Protein AF-A0A9X6ABB1-F1 (afdb_monomer)

pLDDT: mean 87.93, std 10.45, range [40.34, 97.75]

Secondary structure (DSSP, 8-state):
---TT--EEEPPPPPP-S--S--SHHHHHHHHHHHHT-S-HHHHHHHHHHHHTT-EEEEEEETTEEEEEEE-TT--EEEEEEE-PPPPHHHHHHHHHHHHHHH--

Solvent-accessible surface area (backbone atoms only — not comparable to full-atom values): 6217 Å² total; per-residue (Å²): 141,88,73,82,75,67,67,47,74,43,77,48,55,72,56,57,79,92,64,72,97,44,88,49,71,66,47,41,55,52,52,47,53,55,57,74,69,42,94,54,66,64,66,56,54,51,53,50,53,38,48,36,67,33,29,37,43,45,37,40,38,37,80,39,35,36,38,32,44,36,37,48,96,90,63,55,75,40,84,46,75,48,79,47,85,71,70,52,72,74,52,45,53,56,48,49,55,56,49,52,63,63,70,78,108

Nearest PDB structures (foldseek):
  6thy-assembly1_AAA  TM=5.759E-01  e=5.086E-01  Clostridium botulinum
  6f0p-assembly1_A  TM=5.774E-01  e=7.854E-01  Clostridium botulinum
  5tpb-assembly2_B  TM=5.235E-01  e=6.937E-01  Clostridium botulinum
  8dml-assembly2_C  TM=3.509E-01  e=4.492E-01  Vibrio parahaemolyticus

Mean predicted aligned error: 5.58 Å

Foldseek 3Di:
DPPQWDKDKDFQDAQDDPDDPDDAPVVVVVLVVVCVPDPDCVVVVQVVVQSNNSQWGMWIDGFQKIWTWGADPVRDTDIDMDGDDGDDPVRVVVVVVVVVVSNVD

Sequence (105 aa):
MTDGNEERTFAALPPAQGQGFAQTWWGRAWLKALEDAALDSEPVKTGRRLARTGAVGAVSVRPGRVTAVVRDRDGTAHRSDVLLQELSGEQWDRFLDMAVERAGH

Radius of gyration: 15.57 Å; Cα contacts (8 Å, |Δi|>4): 115; chains: 1; bounding box: 28×29×44 Å

Structure (mmCIF, N/CA/C/O backbone):
data_AF-A0A9X6ABB1-F1
#
_entry.id   AF-A0A9X6ABB1-F1
#
loop_
_atom_site.group_PDB
_atom_site.id
_atom_site.type_symbol
_atom_site.label_atom_id
_atom_site.label_alt_id
_atom_site.label_comp_id
_atom_site.label_asym_id
_atom_site.label_entity_id
_atom_site.label_seq_id
_atom_site.pdbx_PDB_ins_code
_atom_site.Cartn_x
_atom_site.Cartn_y
_atom_site.Cartn_z
_atom_site.occupancy
_atom_site.B_iso_or_equiv
_atom_site.auth_seq_id
_atom_site.auth_comp_id
_atom_site.auth_asym_id
_atom_site.auth_atom_id
_atom_site.pdbx_PDB_model_num
ATOM 1 N N . MET A 1 1 ? -1.570 3.583 -27.697 1.00 40.34 1 MET A N 1
A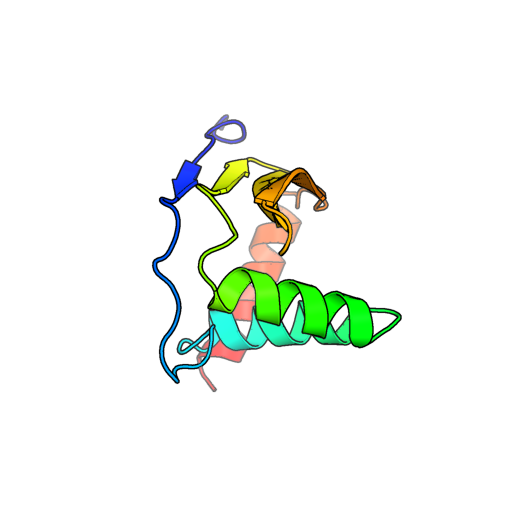TOM 2 C CA . MET A 1 1 ? -1.527 2.749 -26.480 1.00 40.34 1 MET A CA 1
ATOM 3 C C . MET A 1 1 ? -1.839 3.654 -25.298 1.00 40.34 1 MET A C 1
ATOM 5 O O . MET A 1 1 ? -0.946 4.289 -24.762 1.00 40.34 1 MET A O 1
ATOM 9 N N . THR A 1 2 ? -3.121 3.826 -24.985 1.00 48.50 2 THR A N 1
ATOM 10 C CA . THR A 1 2 ? -3.610 4.659 -23.874 1.00 48.50 2 THR A CA 1
ATOM 11 C C . THR A 1 2 ? -4.390 3.753 -22.938 1.00 48.50 2 THR A C 1
ATOM 13 O O . THR A 1 2 ? -5.604 3.655 -23.056 1.00 48.50 2 THR A O 1
ATOM 16 N N . ASP A 1 3 ? -3.664 3.061 -22.063 1.00 56.50 3 ASP A N 1
ATOM 17 C CA . ASP A 1 3 ? -4.227 2.293 -20.939 1.00 56.50 3 ASP A CA 1
ATOM 18 C C . ASP A 1 3 ? -3.787 2.897 -19.586 1.00 56.50 3 ASP A C 1
ATOM 20 O O . ASP A 1 3 ? -3.999 2.350 -18.511 1.00 56.50 3 ASP A O 1
ATOM 24 N N . GLY A 1 4 ? -3.146 4.073 -19.627 1.00 55.59 4 GLY A N 1
ATOM 25 C CA . GLY A 1 4 ? -2.561 4.759 -18.472 1.00 55.59 4 GLY A CA 1
ATOM 26 C C . GLY A 1 4 ? -3.563 5.515 -17.597 1.00 55.59 4 GLY A C 1
ATOM 27 O O . GLY A 1 4 ? -3.176 6.480 -16.951 1.00 55.59 4 GLY A O 1
ATOM 28 N N . ASN A 1 5 ? -4.846 5.144 -17.600 1.00 62.06 5 ASN A N 1
ATOM 29 C CA . ASN A 1 5 ? -5.867 5.835 -16.803 1.00 62.06 5 ASN A CA 1
ATOM 30 C C . ASN A 1 5 ? -6.890 4.895 -16.145 1.00 62.06 5 ASN A C 1
ATOM 32 O O . ASN A 1 5 ? -7.880 5.370 -15.591 1.00 62.06 5 ASN A O 1
ATOM 36 N N . GLU A 1 6 ? -6.701 3.574 -16.211 1.00 83.25 6 GLU A N 1
ATOM 37 C CA . GLU A 1 6 ? -7.655 2.652 -15.596 1.00 83.25 6 GLU A CA 1
ATOM 38 C C . GLU A 1 6 ? -7.410 2.577 -14.081 1.00 83.25 6 GLU A C 1
ATOM 40 O O . GLU A 1 6 ? -6.437 1.990 -13.602 1.00 83.25 6 GLU A O 1
ATOM 45 N N . GLU A 1 7 ? -8.286 3.226 -13.315 1.00 92.75 7 GLU A N 1
ATOM 46 C CA . GLU A 1 7 ? -8.339 3.061 -11.868 1.00 92.75 7 GLU A CA 1
ATOM 47 C C . GLU A 1 7 ? -8.931 1.688 -11.532 1.00 92.75 7 GLU A C 1
ATOM 49 O O . GLU A 1 7 ? -10.002 1.316 -12.013 1.00 92.75 7 GLU A O 1
ATOM 54 N N . ARG A 1 8 ? -8.249 0.937 -10.668 1.00 96.19 8 ARG A N 1
ATOM 55 C CA . ARG A 1 8 ? -8.728 -0.338 -10.133 1.00 96.19 8 ARG A CA 1
ATOM 56 C C . ARG A 1 8 ? -8.978 -0.216 -8.645 1.00 96.19 8 ARG A C 1
ATOM 58 O O . ARG A 1 8 ? -8.080 0.149 -7.890 1.00 96.19 8 ARG A O 1
ATOM 65 N N . THR A 1 9 ? -10.184 -0.576 -8.226 1.00 96.69 9 THR A N 1
ATOM 66 C CA . THR A 1 9 ? -10.578 -0.544 -6.817 1.00 96.69 9 THR A CA 1
ATOM 67 C C . THR A 1 9 ? -10.629 -1.951 -6.244 1.00 96.69 9 THR A C 1
ATOM 69 O O . THR A 1 9 ? -11.300 -2.836 -6.773 1.00 96.69 9 THR A O 1
ATOM 72 N N . PHE A 1 10 ? -9.946 -2.141 -5.123 1.00 95.31 10 PHE A N 1
ATOM 73 C CA . PHE A 1 10 ? -9.945 -3.362 -4.333 1.00 95.31 10 PHE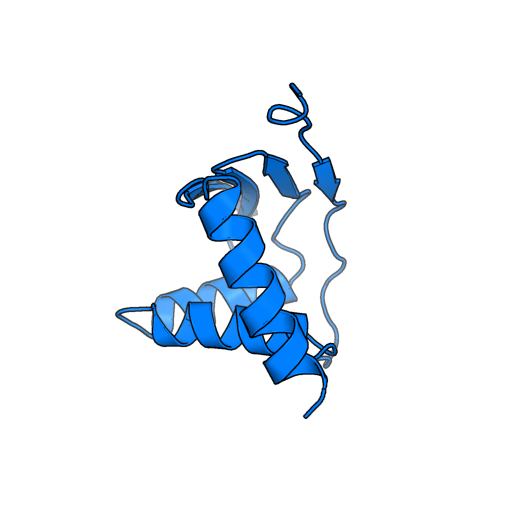 A CA 1
ATOM 74 C C . PHE A 1 10 ? -10.816 -3.155 -3.097 1.00 95.31 10 PHE A C 1
ATOM 76 O O . PHE A 1 10 ? -10.718 -2.131 -2.416 1.00 95.31 10 PHE A O 1
ATOM 83 N N . ALA A 1 11 ? -11.687 -4.121 -2.808 1.00 96.06 11 ALA A N 1
ATOM 84 C CA . ALA A 1 11 ? -12.540 -4.064 -1.629 1.00 96.06 11 ALA A CA 1
ATOM 85 C C . ALA A 1 11 ? -11.704 -4.038 -0.339 1.00 96.06 11 ALA A C 1
ATOM 87 O O . ALA A 1 11 ? -10.597 -4.578 -0.289 1.00 96.06 11 ALA A O 1
ATOM 88 N N . ALA A 1 12 ? -12.261 -3.428 0.711 1.00 93.50 12 ALA A N 1
ATOM 89 C CA . ALA A 1 12 ? -11.650 -3.450 2.033 1.00 93.50 12 ALA A CA 1
ATOM 90 C C . ALA A 1 12 ? -11.430 -4.900 2.480 1.00 93.50 12 ALA A C 1
ATOM 92 O O . ALA A 1 12 ? -12.335 -5.736 2.386 1.00 93.50 12 ALA A O 1
ATOM 93 N N . LEU A 1 13 ? -10.228 -5.194 2.966 1.00 88.62 13 LEU A N 1
ATOM 94 C CA . LEU A 1 13 ? -9.917 -6.517 3.487 1.00 88.62 13 LEU A CA 1
ATOM 95 C C . LEU A 1 13 ? -10.522 -6.680 4.887 1.00 88.62 13 LEU A C 1
ATOM 97 O O . LEU A 1 13 ? -10.481 -5.740 5.688 1.00 88.62 13 LEU A O 1
ATOM 101 N N . PRO A 1 14 ? -11.058 -7.867 5.219 1.00 88.31 14 PRO A N 1
ATOM 102 C CA . PRO A 1 14 ? -11.490 -8.143 6.579 1.00 88.31 14 PRO A CA 1
ATOM 103 C C . PRO A 1 14 ? -10.288 -8.110 7.542 1.00 88.31 14 PRO A C 1
ATOM 105 O O . PRO A 1 14 ? -9.146 -8.310 7.113 1.00 88.31 14 PRO A O 1
ATOM 108 N N . PRO A 1 15 ? -10.521 -7.909 8.853 1.00 88.69 15 PRO A N 1
ATOM 109 C CA . PRO A 1 15 ? -9.464 -7.992 9.854 1.00 88.69 15 PRO A CA 1
ATOM 110 C C . PRO A 1 15 ? -8.677 -9.305 9.743 1.00 88.69 15 PRO A C 1
ATOM 112 O O . PRO A 1 15 ? -9.252 -10.395 9.699 1.00 88.69 15 PRO A O 1
ATOM 115 N N . ALA A 1 16 ? -7.350 -9.206 9.712 1.00 83.69 16 ALA A N 1
ATOM 116 C CA . ALA A 1 16 ? -6.478 -10.358 9.531 1.00 83.69 16 ALA A CA 1
ATOM 117 C C . ALA A 1 16 ? -6.271 -11.099 10.862 1.00 83.69 16 ALA A C 1
ATOM 119 O O . ALA A 1 16 ? -5.680 -10.558 11.799 1.00 83.69 16 ALA A O 1
ATOM 120 N N . GLN A 1 17 ? -6.695 -12.363 10.933 1.00 76.25 17 GLN A N 1
ATOM 121 C CA . GLN A 1 17 ? -6.458 -13.228 12.091 1.00 76.25 17 GLN A CA 1
ATOM 122 C C . GLN A 1 17 ? -5.189 -14.066 11.878 1.00 76.25 17 GLN A C 1
ATOM 124 O O . GLN A 1 17 ? -5.174 -15.015 11.102 1.00 76.25 17 GLN A O 1
ATOM 129 N N . GLY A 1 18 ? -4.091 -13.694 12.541 1.00 70.25 18 GLY A N 1
ATOM 130 C CA . GLY A 1 18 ? -2.890 -14.533 12.684 1.00 70.25 18 GLY A CA 1
ATOM 131 C C . GLY A 1 18 ? -2.005 -14.742 11.444 1.00 70.25 18 GLY A C 1
ATOM 132 O O . GLY A 1 18 ? -0.850 -15.123 11.608 1.00 70.25 18 GLY A O 1
ATOM 133 N N . GLN A 1 19 ? -2.469 -14.457 10.222 1.00 69.56 19 GLN A N 1
ATOM 134 C CA . GLN A 1 19 ? -1.653 -14.607 9.009 1.00 69.56 19 GLN A CA 1
ATOM 135 C C . GLN A 1 19 ? -0.797 -13.365 8.689 1.00 69.56 19 GLN A C 1
ATOM 137 O O . GLN A 1 19 ? -1.075 -12.236 9.116 1.00 69.56 19 GLN A O 1
ATOM 142 N N . GLY A 1 20 ? 0.304 -13.591 7.964 1.00 76.44 20 GLY A N 1
ATOM 143 C CA . GLY A 1 20 ? 1.142 -12.533 7.397 1.00 76.44 20 GLY A CA 1
ATOM 144 C C . GLY A 1 20 ? 0.460 -11.859 6.204 1.00 76.44 20 GLY A C 1
ATOM 145 O O . GLY A 1 20 ? -0.264 -12.516 5.463 1.00 76.44 20 GLY A O 1
ATOM 146 N N . PHE A 1 21 ? 0.713 -10.560 6.010 1.00 81.75 21 PHE A N 1
ATOM 147 C CA . PHE A 1 21 ? 0.114 -9.761 4.927 1.00 81.75 21 PHE A CA 1
ATOM 148 C C . PHE A 1 21 ? 0.423 -10.285 3.525 1.00 81.75 21 PHE A C 1
ATOM 150 O O . PHE A 1 21 ? -0.388 -10.131 2.620 1.00 81.75 21 PHE A O 1
ATOM 157 N N . ALA A 1 22 ? 1.592 -10.895 3.348 1.00 86.75 22 ALA A N 1
ATOM 158 C CA . ALA A 1 22 ? 2.039 -11.404 2.069 1.00 86.75 22 ALA A CA 1
ATOM 159 C C . ALA A 1 22 ? 2.482 -12.860 2.178 1.00 86.75 22 ALA A C 1
ATOM 161 O O . ALA A 1 22 ? 3.372 -13.209 2.960 1.00 86.75 22 ALA A O 1
ATOM 162 N N . GLN A 1 23 ? 1.870 -13.705 1.354 1.00 85.62 23 GLN A N 1
ATOM 163 C CA . GLN A 1 23 ? 2.204 -15.127 1.266 1.00 85.62 23 GLN A CA 1
ATOM 164 C C . GLN A 1 23 ? 2.959 -15.468 -0.016 1.00 85.62 23 GLN A C 1
ATOM 166 O O . GLN A 1 23 ? 3.754 -16.403 -0.019 1.00 85.62 23 GLN A O 1
ATOM 171 N N . THR A 1 24 ? 2.760 -14.683 -1.074 1.00 87.62 24 THR A N 1
ATOM 172 C CA . THR A 1 24 ? 3.484 -14.833 -2.334 1.00 87.62 24 THR A CA 1
ATOM 173 C C . THR A 1 24 ? 4.873 -14.212 -2.236 1.00 87.62 24 THR A C 1
ATOM 175 O O . THR A 1 24 ? 5.091 -13.269 -1.468 1.00 87.62 24 THR A O 1
ATOM 178 N N . TRP A 1 25 ? 5.807 -14.717 -3.047 1.00 88.69 25 TRP A N 1
ATOM 179 C CA . TRP A 1 25 ? 7.133 -14.117 -3.210 1.00 88.69 25 TRP A CA 1
ATOM 180 C C . TRP A 1 25 ? 7.028 -12.610 -3.486 1.00 88.69 25 TRP A C 1
ATOM 182 O O . TRP A 1 25 ? 7.614 -11.807 -2.762 1.00 88.69 25 TRP A O 1
ATOM 192 N N . TRP A 1 26 ? 6.183 -12.230 -4.449 1.00 88.94 26 TRP A N 1
ATOM 193 C CA . TRP A 1 26 ? 5.986 -10.837 -4.842 1.00 88.94 26 TRP A CA 1
ATOM 194 C C . TRP A 1 26 ? 5.519 -9.963 -3.676 1.00 88.94 26 TRP A C 1
ATOM 196 O O . TRP A 1 26 ? 6.094 -8.909 -3.415 1.00 88.94 26 TRP A O 1
ATOM 206 N N . GLY A 1 27 ? 4.515 -10.415 -2.918 1.00 89.69 27 GLY A N 1
ATOM 207 C CA . GLY A 1 27 ? 4.017 -9.642 -1.784 1.00 89.69 27 GLY A CA 1
ATOM 208 C C . GLY A 1 27 ? 5.077 -9.458 -0.692 1.00 89.69 27 GLY A C 1
ATOM 209 O O . GLY A 1 27 ? 5.124 -8.410 -0.051 1.00 89.69 27 GLY A O 1
ATOM 210 N N . ARG A 1 28 ? 5.935 -10.464 -0.471 1.00 90.50 28 ARG A N 1
ATOM 211 C CA . ARG A 1 28 ? 7.026 -10.383 0.512 1.00 90.50 28 ARG A CA 1
ATOM 212 C C . ARG A 1 28 ? 8.126 -9.435 0.043 1.00 90.50 28 ARG A C 1
ATOM 214 O O . ARG A 1 28 ? 8.576 -8.617 0.837 1.00 90.50 28 ARG A O 1
ATOM 221 N N . ALA A 1 29 ? 8.519 -9.518 -1.229 1.00 91.12 29 ALA A N 1
ATOM 222 C CA . ALA A 1 29 ? 9.501 -8.621 -1.831 1.00 91.12 29 ALA A CA 1
ATOM 223 C C . ALA A 1 29 ? 9.029 -7.160 -1.777 1.00 91.12 29 ALA A C 1
ATOM 225 O O . ALA A 1 29 ? 9.784 -6.284 -1.362 1.00 91.12 29 ALA A O 1
ATOM 226 N N . TRP A 1 30 ? 7.757 -6.913 -2.101 1.00 87.50 30 TRP A N 1
ATOM 227 C CA . TRP A 1 30 ? 7.142 -5.593 -1.985 1.00 87.50 30 TRP A CA 1
ATOM 228 C C . TRP A 1 30 ? 7.138 -5.073 -0.543 1.00 87.50 30 TRP A C 1
ATOM 230 O O . TRP A 1 30 ? 7.547 -3.941 -0.291 1.00 87.50 30 TRP A O 1
ATOM 240 N N . LEU A 1 31 ? 6.710 -5.900 0.421 1.00 88.19 31 LEU A N 1
ATOM 241 C CA . LEU A 1 31 ? 6.689 -5.508 1.831 1.00 88.19 31 LEU A CA 1
ATOM 242 C C . LEU A 1 31 ? 8.093 -5.172 2.342 1.00 88.19 31 LEU A C 1
ATOM 244 O O . LEU A 1 31 ? 8.262 -4.159 3.014 1.00 88.19 31 LEU A O 1
ATO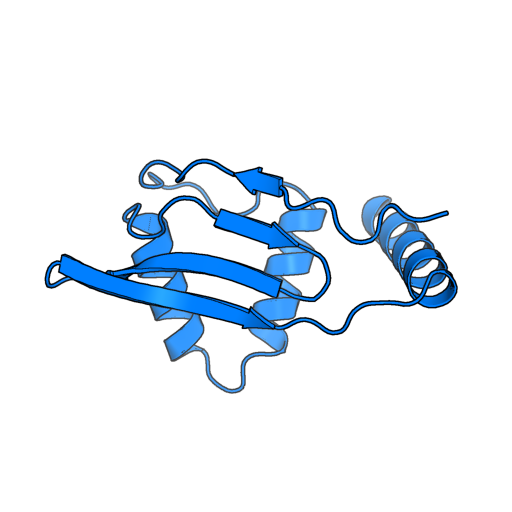M 248 N N . LYS A 1 32 ? 9.089 -5.986 1.981 1.00 89.25 32 LYS A N 1
ATOM 249 C CA . LYS A 1 32 ? 10.486 -5.736 2.332 1.00 89.25 32 LYS A CA 1
ATOM 250 C C . LYS A 1 32 ? 10.992 -4.424 1.732 1.00 89.25 32 LYS A C 1
ATOM 252 O O . LYS A 1 32 ? 11.610 -3.647 2.445 1.00 89.25 32 LYS A O 1
ATOM 257 N N . ALA A 1 33 ? 10.709 -4.151 0.458 1.00 88.06 33 ALA A N 1
ATOM 258 C CA . ALA A 1 33 ? 11.118 -2.899 -0.179 1.00 88.06 33 ALA A CA 1
ATOM 259 C C . ALA A 1 33 ? 10.519 -1.669 0.527 1.00 88.06 33 ALA A C 1
ATOM 261 O O . ALA A 1 33 ? 11.209 -0.670 0.712 1.00 88.06 33 ALA A O 1
ATOM 262 N N . LEU A 1 34 ? 9.258 -1.755 0.970 1.00 85.25 34 LEU A N 1
ATOM 263 C CA . LEU A 1 34 ? 8.617 -0.700 1.757 1.00 85.25 34 LEU A CA 1
ATOM 264 C C . LEU A 1 34 ? 9.282 -0.511 3.129 1.00 85.25 34 LEU A C 1
ATOM 266 O O . LEU A 1 34 ? 9.471 0.622 3.562 1.00 85.25 34 LEU A O 1
ATOM 270 N N . GLU A 1 35 ? 9.619 -1.605 3.816 1.00 86.94 35 GLU A N 1
ATOM 271 C CA . GLU A 1 35 ? 10.320 -1.568 5.105 1.00 86.94 35 GLU A CA 1
ATOM 272 C C . GLU A 1 35 ? 11.736 -0.995 4.975 1.00 86.94 35 GLU A C 1
ATOM 274 O O . GLU A 1 35 ? 12.119 -0.152 5.779 1.00 86.94 35 GLU A O 1
ATOM 279 N N . ASP A 1 36 ? 12.485 -1.409 3.950 1.00 89.81 36 ASP A N 1
ATOM 280 C CA . ASP A 1 36 ? 13.857 -0.955 3.699 1.00 89.81 36 ASP A CA 1
ATOM 281 C C . ASP A 1 36 ? 13.902 0.532 3.284 1.00 89.81 36 ASP A C 1
ATOM 283 O O . ASP A 1 36 ? 14.885 1.221 3.552 1.00 89.81 36 ASP A O 1
ATOM 287 N N . ALA A 1 37 ? 12.843 1.044 2.646 1.00 84.94 37 ALA A N 1
ATOM 288 C CA . ALA A 1 37 ? 12.722 2.456 2.276 1.00 84.94 37 ALA A CA 1
ATOM 289 C C . ALA A 1 37 ? 12.271 3.361 3.440 1.00 84.94 37 ALA A C 1
ATOM 291 O O . ALA A 1 37 ? 12.321 4.589 3.323 1.00 84.94 37 ALA A O 1
ATOM 292 N N . ALA A 1 38 ? 11.799 2.788 4.551 1.00 84.38 38 ALA A N 1
ATOM 293 C CA . ALA A 1 38 ? 11.305 3.560 5.679 1.00 84.38 38 ALA A CA 1
ATOM 294 C C . ALA A 1 38 ? 12.466 4.122 6.514 1.00 84.38 38 ALA A C 1
ATOM 296 O O . ALA A 1 38 ? 13.307 3.383 7.018 1.00 84.38 38 ALA A O 1
ATOM 297 N N . LEU A 1 39 ? 12.478 5.445 6.714 1.00 84.38 39 LEU A N 1
ATOM 298 C CA . LEU A 1 39 ? 13.466 6.118 7.571 1.00 84.38 39 LEU A CA 1
ATOM 299 C C . LEU A 1 39 ? 13.319 5.741 9.057 1.00 84.38 39 LEU A C 1
ATOM 301 O O . LEU A 1 39 ? 14.286 5.817 9.809 1.00 84.38 39 LEU A O 1
ATOM 305 N N . ASP A 1 40 ? 12.113 5.342 9.469 1.00 86.25 40 ASP A N 1
ATOM 306 C CA . ASP A 1 40 ? 11.799 4.830 10.802 1.00 86.25 40 ASP A CA 1
ATOM 307 C C . ASP A 1 40 ? 10.826 3.646 10.691 1.00 86.25 40 ASP A C 1
ATOM 309 O O . ASP A 1 40 ? 9.931 3.602 9.842 1.00 86.25 40 ASP A O 1
ATOM 313 N N . SER A 1 41 ? 10.992 2.685 11.592 1.00 83.44 41 SER A N 1
ATOM 314 C CA . SER A 1 41 ? 10.163 1.493 11.715 1.00 83.44 41 SER A CA 1
ATOM 315 C C . SER A 1 41 ? 8.802 1.752 12.375 1.00 83.44 41 SER A C 1
ATOM 317 O O . SER A 1 41 ? 7.858 1.001 12.117 1.00 83.44 41 SER A O 1
ATOM 319 N N . GLU A 1 42 ? 8.660 2.783 13.217 1.00 89.50 42 GLU A N 1
ATOM 320 C CA . GLU A 1 42 ? 7.414 3.031 13.967 1.00 89.50 42 GLU A CA 1
ATOM 321 C C . GLU A 1 42 ? 6.193 3.353 13.082 1.00 89.50 42 GLU A C 1
ATOM 323 O O . GLU A 1 42 ? 5.134 2.736 13.280 1.00 89.50 42 GLU A O 1
ATOM 328 N N . PRO A 1 43 ? 6.296 4.220 12.052 1.00 86.19 43 PRO A N 1
ATOM 329 C CA . PRO A 1 43 ? 5.193 4.450 11.119 1.00 86.19 43 PRO A CA 1
ATOM 330 C C . PRO A 1 43 ? 4.733 3.164 10.417 1.00 86.19 43 PRO A C 1
ATOM 332 O O . PRO A 1 43 ? 3.532 2.900 10.316 1.00 86.19 43 PRO A O 1
ATOM 335 N N . VAL A 1 44 ? 5.677 2.312 10.002 1.00 86.69 44 VAL A N 1
ATOM 336 C CA . VAL A 1 44 ? 5.376 1.038 9.328 1.00 86.69 44 VAL A CA 1
ATOM 337 C C . VAL A 1 44 ? 4.678 0.061 10.278 1.00 86.69 44 VAL A C 1
ATOM 339 O O . VAL A 1 44 ? 3.686 -0.572 9.901 1.00 86.69 44 VAL A O 1
ATOM 342 N N . LYS A 1 45 ? 5.133 -0.044 11.535 1.00 88.94 45 LYS A N 1
ATOM 343 C CA . LYS A 1 45 ? 4.469 -0.865 12.565 1.00 88.94 45 LYS A CA 1
ATOM 344 C C . LYS A 1 45 ? 3.048 -0.382 12.850 1.00 88.94 45 LYS A C 1
ATOM 346 O O . LYS A 1 45 ? 2.135 -1.203 12.972 1.00 88.94 45 LYS A O 1
ATOM 351 N N . THR A 1 46 ? 2.847 0.930 12.928 1.00 89.75 46 THR A N 1
ATOM 352 C CA . THR A 1 46 ? 1.531 1.528 13.181 1.00 89.75 46 THR A CA 1
ATOM 353 C C . THR A 1 46 ? 0.573 1.254 12.025 1.00 89.75 46 THR A C 1
ATOM 355 O O . THR A 1 46 ? -0.511 0.710 12.249 1.00 89.75 46 THR A O 1
ATOM 358 N N . GLY A 1 47 ? 0.999 1.506 10.783 1.00 89.31 47 GLY A N 1
ATOM 359 C CA . GLY A 1 47 ? 0.204 1.194 9.591 1.00 89.31 47 GLY A CA 1
ATOM 360 C C . GLY A 1 47 ? -0.152 -0.292 9.504 1.00 89.31 47 GLY A C 1
ATOM 361 O O . GLY A 1 47 ? -1.303 -0.653 9.253 1.00 89.31 47 GLY A O 1
ATOM 362 N N . ARG A 1 48 ? 0.801 -1.176 9.833 1.00 89.75 48 ARG A N 1
ATOM 363 C CA . ARG A 1 48 ? 0.567 -2.623 9.923 1.00 89.75 48 ARG A CA 1
ATOM 364 C C . ARG A 1 48 ? -0.532 -2.970 10.925 1.00 89.75 48 ARG A C 1
ATOM 366 O O . ARG A 1 48 ? -1.366 -3.830 10.647 1.00 89.75 48 ARG A O 1
ATOM 373 N N . ARG A 1 49 ? -0.536 -2.330 12.096 1.00 91.19 49 ARG A N 1
ATOM 374 C CA . ARG A 1 49 ? -1.552 -2.558 13.128 1.00 91.19 49 ARG A CA 1
ATOM 375 C C . ARG A 1 49 ? -2.941 -2.128 12.653 1.00 91.19 49 ARG A C 1
ATOM 377 O O . ARG A 1 49 ? -3.871 -2.911 12.814 1.00 91.19 49 ARG A O 1
ATOM 384 N N . LEU A 1 50 ? -3.063 -0.955 12.028 1.00 92.06 50 LEU A N 1
ATOM 385 C CA . LEU A 1 50 ? -4.330 -0.462 11.467 1.00 92.06 50 LEU A CA 1
ATOM 386 C C . LEU A 1 50 ? -4.865 -1.384 10.361 1.00 92.06 50 LEU A C 1
ATOM 388 O O . LEU A 1 50 ? -6.038 -1.763 10.364 1.00 92.06 50 LEU A O 1
ATOM 392 N N . ALA A 1 51 ? -3.995 -1.818 9.448 1.00 91.44 51 ALA A N 1
ATOM 393 C CA . ALA A 1 51 ? -4.373 -2.753 8.394 1.00 91.44 51 ALA A CA 1
ATOM 394 C C . ALA A 1 51 ? -4.859 -4.096 8.968 1.00 91.44 51 ALA A C 1
ATOM 396 O O . ALA A 1 51 ? -5.862 -4.636 8.507 1.00 91.44 51 ALA A O 1
ATOM 397 N N . ARG A 1 52 ? -4.218 -4.613 10.030 1.00 90.81 52 ARG A N 1
ATOM 398 C CA . ARG A 1 52 ? -4.646 -5.866 10.681 1.00 90.81 52 ARG A CA 1
ATOM 399 C C . ARG A 1 52 ? -6.032 -5.778 11.302 1.00 90.81 52 ARG A C 1
ATOM 401 O O . ARG A 1 52 ? -6.750 -6.772 11.294 1.00 90.81 52 ARG A O 1
ATOM 408 N N . THR A 1 53 ? -6.411 -4.620 11.831 1.00 92.50 53 THR A N 1
ATOM 409 C CA . THR A 1 53 ? -7.733 -4.420 12.438 1.00 92.50 53 THR A CA 1
ATOM 410 C C . THR A 1 53 ? -8.836 -4.163 11.409 1.00 92.50 53 THR A C 1
ATOM 412 O O . THR A 1 53 ? -9.965 -3.902 11.809 1.00 92.50 53 THR A O 1
ATOM 415 N N . GLY A 1 54 ? -8.538 -4.221 10.103 1.00 92.69 54 GLY A N 1
ATOM 416 C CA . GLY A 1 54 ? -9.502 -3.912 9.042 1.00 92.69 54 GLY A CA 1
ATOM 417 C C . GLY A 1 54 ? -9.830 -2.420 8.949 1.00 92.69 54 GLY A C 1
ATOM 418 O O . GLY A 1 54 ? -10.904 -2.050 8.488 1.00 92.69 54 GLY A O 1
ATOM 419 N N . ALA A 1 55 ? -8.933 -1.550 9.425 1.00 95.69 55 ALA A N 1
ATOM 420 C CA . ALA A 1 55 ? -9.181 -0.111 9.459 1.00 95.69 55 ALA A CA 1
ATOM 421 C C . ALA A 1 55 ? -8.929 0.586 8.111 1.00 95.69 55 ALA A C 1
ATOM 423 O O . ALA A 1 55 ? -9.276 1.755 7.946 1.00 95.69 55 ALA A O 1
ATOM 424 N N . VAL A 1 56 ? -8.331 -0.125 7.152 1.00 96.12 56 VAL A N 1
ATOM 425 C CA . VAL A 1 56 ? -8.143 0.338 5.775 1.00 96.12 56 VAL A CA 1
ATOM 426 C C . VAL A 1 56 ? -9.391 -0.026 4.974 1.00 96.12 56 VAL A C 1
ATOM 428 O O . VAL A 1 56 ? -9.753 -1.198 4.879 1.00 96.12 56 VAL A O 1
ATOM 431 N N . GLY A 1 57 ? -10.055 0.988 4.424 1.00 96.31 57 GLY A N 1
ATOM 432 C CA . GLY A 1 57 ? -11.215 0.829 3.554 1.00 96.31 57 GLY A CA 1
ATOM 433 C C . GLY A 1 57 ? -10.858 0.286 2.169 1.00 96.31 57 GLY A C 1
ATOM 434 O O . GLY A 1 57 ? -9.796 -0.295 1.955 1.00 96.31 57 GLY A O 1
ATOM 435 N N . ALA A 1 58 ? -11.763 0.485 1.209 1.00 97.00 58 ALA A N 1
ATOM 436 C CA . ALA A 1 58 ? -11.479 0.162 -0.185 1.00 97.00 58 ALA A CA 1
ATOM 437 C C . ALA A 1 58 ? -10.255 0.950 -0.681 1.00 97.00 58 ALA A C 1
ATOM 439 O O . ALA A 1 58 ? -10.060 2.112 -0.309 1.00 97.00 58 ALA A O 1
ATOM 440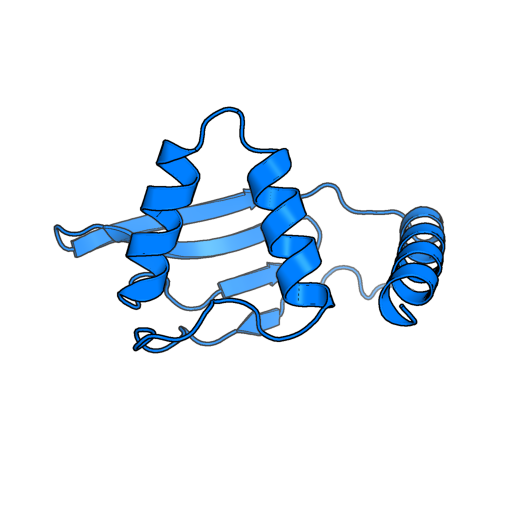 N N . VAL A 1 59 ? -9.442 0.297 -1.507 1.00 97.38 59 VAL A N 1
ATOM 441 C CA . VAL A 1 59 ? -8.189 0.843 -2.031 1.00 97.38 59 VAL A CA 1
ATOM 442 C C . VAL A 1 59 ? -8.344 1.076 -3.524 1.00 97.38 59 VAL A C 1
ATOM 444 O O . VAL A 1 59 ? -8.541 0.123 -4.272 1.00 97.38 59 VAL A O 1
ATOM 447 N N . SER A 1 60 ? -8.216 2.324 -3.956 1.00 96.75 60 SER A N 1
ATOM 448 C CA . SER A 1 60 ? -8.181 2.703 -5.369 1.00 96.75 60 SER A CA 1
ATOM 449 C C . SER A 1 60 ? -6.734 2.830 -5.827 1.00 96.75 60 SER A C 1
ATOM 451 O O . SER A 1 60 ? -5.936 3.533 -5.206 1.00 96.75 60 SE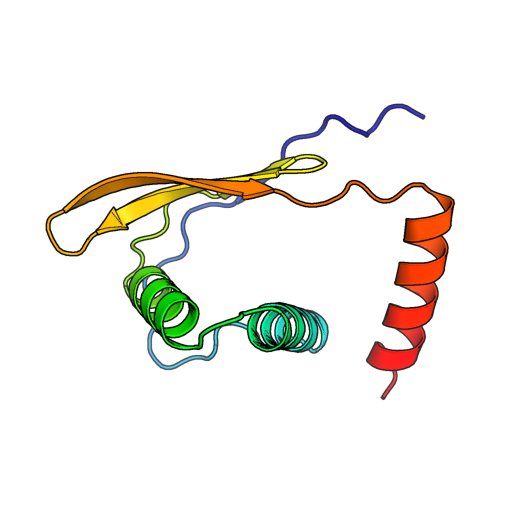R A O 1
ATOM 453 N N . VAL A 1 61 ? -6.388 2.147 -6.911 1.00 96.00 61 VAL A N 1
ATOM 454 C CA . VAL A 1 61 ? -5.057 2.150 -7.520 1.00 96.00 61 VAL A CA 1
ATOM 455 C C . VAL A 1 61 ? -5.170 2.725 -8.916 1.00 96.00 61 VAL A C 1
ATOM 457 O O . VAL A 1 61 ? -5.938 2.227 -9.732 1.00 96.00 61 VAL A O 1
ATOM 460 N N . ARG A 1 62 ? -4.367 3.739 -9.207 1.00 94.00 62 ARG A N 1
ATOM 461 C CA . ARG A 1 62 ? -4.208 4.314 -10.543 1.00 94.00 62 ARG A CA 1
ATOM 462 C C . ARG A 1 62 ? -2.727 4.618 -10.788 1.00 94.00 62 ARG A C 1
ATOM 464 O O . ARG A 1 62 ? -1.948 4.611 -9.828 1.00 94.00 62 ARG A O 1
ATOM 471 N N . PRO A 1 63 ? -2.308 4.912 -12.027 1.00 92.12 63 PRO A N 1
ATOM 472 C CA . PRO A 1 63 ? -0.933 5.323 -12.285 1.00 92.12 63 PRO A CA 1
ATOM 473 C C . PRO A 1 63 ? -0.492 6.457 -11.347 1.00 92.12 63 PRO A C 1
ATOM 475 O O . PRO A 1 63 ? -1.231 7.409 -11.080 1.00 92.12 63 PRO A O 1
ATOM 478 N N . GLY A 1 64 ? 0.665 6.248 -10.718 1.00 92.62 64 GLY A N 1
ATOM 479 C CA . GLY A 1 64 ? 1.298 7.186 -9.792 1.00 92.62 64 GLY A CA 1
ATOM 480 C C . GLY A 1 64 ? 0.649 7.335 -8.411 1.00 92.62 64 GLY A C 1
ATOM 481 O O . GLY A 1 64 ? 1.175 8.076 -7.574 1.00 92.62 64 GLY A O 1
ATOM 482 N N . ARG A 1 65 ? -0.482 6.671 -8.122 1.00 94.62 65 ARG A N 1
ATOM 483 C CA . ARG A 1 65 ? -1.190 6.864 -6.846 1.00 94.62 65 ARG A CA 1
ATOM 484 C C . ARG A 1 65 ? -1.997 5.659 -6.374 1.00 94.62 65 ARG A C 1
ATOM 486 O O . ARG A 1 65 ? -2.789 5.088 -7.116 1.00 94.62 65 ARG A O 1
ATOM 493 N N . VAL A 1 66 ? -1.894 5.387 -5.077 1.00 95.00 66 VAL A N 1
ATOM 494 C CA . VAL A 1 66 ? -2.805 4.510 -4.333 1.00 95.00 66 VAL A CA 1
ATOM 495 C C . VAL A 1 66 ? -3.532 5.335 -3.276 1.00 95.00 66 VAL A C 1
ATOM 497 O O . VAL A 1 66 ? -2.884 6.049 -2.515 1.00 95.00 66 VAL A O 1
ATOM 500 N N . THR A 1 67 ? -4.857 5.243 -3.212 1.00 97.06 67 THR A N 1
ATOM 501 C CA . THR A 1 67 ? -5.691 5.999 -2.268 1.00 97.06 67 THR A CA 1
ATOM 502 C C . THR A 1 67 ? -6.567 5.056 -1.452 1.00 97.06 67 THR A C 1
ATOM 504 O O . THR A 1 67 ? -7.152 4.120 -1.994 1.00 97.06 67 THR A O 1
ATOM 507 N N . ALA A 1 68 ? -6.705 5.330 -0.156 1.00 97.62 68 ALA A N 1
ATOM 508 C CA . ALA A 1 68 ? -7.658 4.654 0.717 1.00 97.62 68 ALA A CA 1
ATOM 509 C C . ALA A 1 68 ? -8.182 5.604 1.800 1.00 97.62 68 ALA A C 1
ATOM 511 O O . ALA A 1 68 ? -7.550 6.608 2.131 1.00 97.62 68 ALA A O 1
ATOM 512 N N . VAL A 1 69 ? -9.327 5.265 2.390 1.00 97.75 69 VAL A N 1
ATOM 513 C CA . VAL A 1 69 ? -9.750 5.849 3.668 1.00 97.75 69 VAL A CA 1
ATOM 514 C C . VAL A 1 69 ? -9.267 4.931 4.783 1.00 97.75 69 VAL A C 1
ATOM 516 O O . VAL A 1 69 ? -9.602 3.748 4.788 1.00 97.75 69 VAL A O 1
ATOM 519 N N . VAL A 1 70 ? -8.494 5.467 5.721 1.00 97.06 70 VAL A N 1
ATOM 520 C CA . VAL A 1 70 ? -7.987 4.750 6.893 1.00 97.06 70 VAL A CA 1
ATOM 521 C C . VAL A 1 70 ? -8.649 5.319 8.136 1.00 97.06 70 VAL A C 1
ATOM 523 O O . VAL A 1 70 ? -8.751 6.534 8.292 1.00 97.06 70 VAL A O 1
ATOM 526 N N . ARG A 1 71 ? -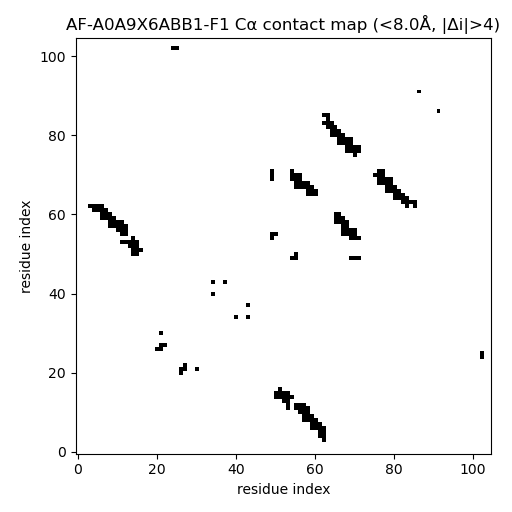9.139 4.440 9.008 1.00 96.31 71 ARG A N 1
ATOM 527 C CA . ARG A 1 71 ? -9.713 4.830 10.295 1.00 96.31 71 ARG A CA 1
ATOM 528 C C . ARG A 1 71 ? -8.685 4.679 11.405 1.00 96.31 71 ARG A C 1
ATOM 530 O O . ARG A 1 71 ? -8.062 3.628 11.533 1.00 96.31 71 ARG A O 1
ATOM 537 N N . ASP A 1 72 ? -8.556 5.700 12.232 1.00 92.00 72 ASP A N 1
ATOM 538 C CA . ASP A 1 72 ? -7.781 5.613 13.459 1.00 92.00 72 ASP A CA 1
ATOM 539 C C . ASP A 1 72 ? -8.559 4.878 14.555 1.00 92.00 72 ASP A C 1
ATOM 541 O O . ASP A 1 72 ? -9.730 4.510 14.413 1.00 92.00 72 ASP A O 1
ATOM 545 N N . ARG A 1 73 ? -7.881 4.613 15.676 1.00 86.44 73 ARG A N 1
ATOM 546 C CA . ARG A 1 73 ? -8.451 3.863 16.805 1.00 86.44 73 ARG A CA 1
ATOM 547 C C . ARG A 1 73 ? -9.670 4.556 17.424 1.00 86.44 73 ARG A C 1
ATOM 549 O O . ARG A 1 73 ? -10.529 3.874 17.974 1.00 86.44 73 ARG A O 1
ATOM 556 N N . ASP A 1 74 ? -9.717 5.880 17.372 1.00 90.94 74 ASP A N 1
ATOM 557 C CA . ASP A 1 74 ? -10.834 6.702 17.848 1.00 90.94 74 ASP A CA 1
ATOM 558 C C . ASP A 1 74 ? -12.005 6.766 16.845 1.00 90.94 74 ASP A C 1
ATOM 560 O O . ASP A 1 74 ? -13.050 7.333 17.151 1.00 90.94 74 ASP A O 1
ATOM 564 N N . GLY A 1 75 ? -11.855 6.147 15.668 1.00 90.19 75 GLY A N 1
ATOM 565 C CA . GLY A 1 75 ? -12.852 6.122 14.602 1.00 90.19 75 GLY A CA 1
ATOM 566 C C . GLY A 1 75 ? -12.731 7.267 13.595 1.00 90.19 75 GLY A C 1
ATOM 567 O O . GLY A 1 75 ? -13.469 7.254 12.599 1.00 90.19 75 GLY A O 1
ATOM 568 N N . THR A 1 76 ? -11.806 8.211 13.804 1.00 95.50 76 THR A N 1
ATOM 569 C CA . THR A 1 76 ? -11.546 9.315 12.874 1.00 95.50 76 THR A CA 1
ATOM 570 C C . THR A 1 76 ? -11.086 8.760 11.529 1.00 95.50 76 THR A C 1
ATOM 572 O O . THR A 1 76 ? -10.240 7.872 11.462 1.00 95.50 76 THR A O 1
ATOM 575 N N . ALA A 1 77 ? -11.688 9.242 10.439 1.00 96.38 77 ALA A N 1
ATOM 576 C CA . ALA A 1 77 ? -11.389 8.782 9.089 1.00 96.38 77 ALA A CA 1
ATOM 577 C C . ALA A 1 77 ? -10.464 9.770 8.375 1.00 96.38 77 ALA A C 1
ATOM 579 O O . ALA A 1 77 ? -10.797 10.945 8.218 1.00 96.38 77 ALA A O 1
ATOM 580 N N . HIS A 1 78 ? -9.342 9.264 7.876 1.00 95.75 78 HIS A N 1
ATOM 581 C CA . HIS A 1 78 ? -8.367 10.019 7.107 1.00 95.75 78 HIS A CA 1
ATOM 582 C C . HIS A 1 78 ? -8.277 9.466 5.694 1.00 95.75 78 HIS A C 1
ATOM 584 O O . HIS A 1 78 ? -8.214 8.257 5.478 1.00 95.75 78 HIS A O 1
ATOM 590 N N . ARG A 1 79 ? -8.242 10.362 4.709 1.00 96.38 79 ARG A N 1
ATOM 591 C CA . ARG A 1 79 ? -7.793 9.988 3.373 1.00 96.38 79 ARG A CA 1
ATOM 592 C C . ARG A 1 79 ? -6.277 9.824 3.420 1.00 96.38 79 ARG A C 1
ATOM 594 O O . ARG A 1 79 ? -5.571 10.745 3.822 1.00 96.38 79 ARG A O 1
ATOM 601 N N . SER A 1 80 ? -5.798 8.675 2.975 1.00 95.38 80 SER A N 1
ATOM 602 C CA . SER A 1 80 ? -4.379 8.371 2.852 1.00 95.38 80 SER A CA 1
ATOM 603 C C . SER A 1 80 ? -4.041 8.126 1.390 1.00 95.38 80 SER A C 1
ATOM 605 O O . SER A 1 80 ? -4.726 7.363 0.706 1.00 95.38 80 SER A O 1
ATOM 607 N N . ASP A 1 81 ? -2.980 8.773 0.919 1.00 95.00 81 ASP A N 1
ATOM 608 C CA . ASP A 1 81 ? -2.463 8.624 -0.435 1.00 95.00 81 ASP A CA 1
ATOM 609 C C . ASP A 1 81 ? -1.005 8.147 -0.369 1.00 95.00 81 ASP A C 1
ATOM 611 O O . ASP A 1 81 ? -0.191 8.705 0.366 1.00 95.00 81 ASP A O 1
ATOM 615 N N . VAL A 1 82 ? -0.671 7.135 -1.165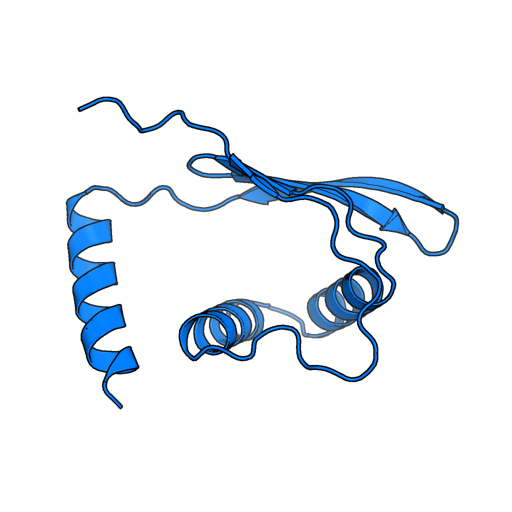 1.00 90.75 82 VAL A N 1
ATOM 616 C CA . VAL A 1 82 ? 0.708 6.737 -1.460 1.00 90.75 82 VAL A CA 1
ATOM 617 C C . VAL A 1 82 ? 1.010 7.194 -2.878 1.00 90.75 82 VAL A C 1
ATOM 619 O O . VAL A 1 82 ? 0.322 6.799 -3.822 1.00 90.75 82 VAL A O 1
ATOM 622 N N . LEU A 1 83 ? 2.019 8.050 -3.020 1.00 92.25 83 LEU A N 1
ATOM 623 C CA . LEU A 1 83 ? 2.484 8.544 -4.311 1.00 92.25 83 LEU A CA 1
ATOM 624 C C . LEU A 1 83 ? 3.663 7.699 -4.776 1.00 92.25 83 LEU A C 1
ATOM 626 O O . LEU A 1 83 ? 4.586 7.431 -4.009 1.00 92.25 83 LEU A O 1
ATOM 630 N N . LEU A 1 84 ? 3.615 7.281 -6.033 1.00 87.31 84 LEU A N 1
ATOM 631 C CA . LEU A 1 84 ? 4.625 6.436 -6.654 1.00 87.31 84 LEU A CA 1
ATOM 632 C C . LEU A 1 84 ? 5.088 7.111 -7.939 1.00 87.31 84 LEU A C 1
ATOM 634 O O . LEU A 1 84 ? 4.296 7.746 -8.634 1.00 87.31 84 LEU A O 1
ATOM 638 N N . GLN A 1 85 ? 6.369 6.964 -8.267 1.00 90.38 85 GLN A N 1
ATOM 639 C CA . GLN A 1 85 ? 6.842 7.354 -9.585 1.00 90.38 85 GLN A CA 1
ATOM 640 C C . GLN A 1 85 ? 6.221 6.421 -10.627 1.00 90.38 85 GLN A C 1
ATOM 642 O O . GLN A 1 85 ? 6.310 5.199 -10.511 1.00 90.38 85 GLN A O 1
ATOM 647 N N . GLU A 1 86 ? 5.611 7.001 -11.655 1.00 92.19 86 GLU A N 1
ATOM 648 C CA . GLU A 1 86 ? 5.188 6.241 -12.825 1.00 92.19 86 GLU A CA 1
ATOM 649 C C . GLU A 1 86 ? 6.421 5.806 -13.614 1.00 92.19 86 GLU A C 1
ATOM 651 O O . GLU A 1 86 ? 7.262 6.626 -13.988 1.00 92.19 86 GLU A O 1
ATOM 656 N N . LEU A 1 87 ? 6.536 4.498 -13.834 1.00 90.50 87 LEU A N 1
ATOM 657 C CA . LEU A 1 87 ? 7.596 3.933 -14.652 1.00 90.50 87 LEU A CA 1
ATOM 658 C C . LEU A 1 87 ? 7.234 4.091 -16.131 1.00 90.50 87 LEU A C 1
ATOM 660 O O . LEU A 1 87 ? 6.101 3.818 -16.537 1.00 90.50 87 LEU A O 1
ATOM 664 N N . SER A 1 88 ? 8.204 4.502 -16.946 1.00 92.06 88 SER A N 1
ATOM 665 C CA . SER A 1 88 ? 8.087 4.423 -18.403 1.00 92.06 88 SER A CA 1
ATOM 666 C C . SER A 1 88 ? 7.979 2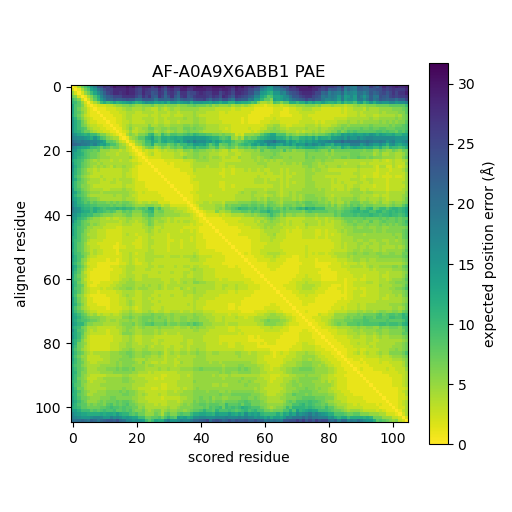.963 -18.861 1.00 92.06 88 SER A C 1
ATOM 668 O O . SER A 1 88 ? 8.311 2.048 -18.108 1.00 92.06 88 SER A O 1
ATOM 670 N N . GLY A 1 89 ? 7.567 2.728 -20.112 1.00 92.25 89 GLY A N 1
ATOM 671 C CA . GLY A 1 89 ? 7.527 1.372 -20.683 1.00 92.25 89 GLY A CA 1
ATOM 672 C C . GLY A 1 89 ? 8.862 0.631 -20.535 1.00 92.25 89 GLY A C 1
ATOM 673 O O . GLY A 1 89 ? 8.906 -0.452 -19.969 1.00 92.25 89 GLY A O 1
ATOM 674 N N . GLU A 1 90 ? 9.975 1.279 -20.886 1.00 95.12 90 GLU A N 1
ATOM 675 C CA . GLU A 1 90 ? 11.320 0.698 -20.739 1.00 95.12 90 GLU A CA 1
ATOM 676 C C . GLU A 1 90 ? 11.731 0.441 -19.278 1.00 95.12 90 GLU A C 1
ATOM 678 O O . GLU A 1 90 ? 12.577 -0.408 -18.988 1.00 95.12 90 GLU A O 1
ATOM 683 N N . GLN A 1 91 ? 11.218 1.231 -18.330 1.00 94.62 91 GLN A N 1
ATOM 684 C CA . GLN A 1 91 ? 11.451 0.985 -16.906 1.00 94.62 91 GLN A CA 1
ATOM 685 C C . GLN A 1 91 ? 10.620 -0.201 -16.414 1.00 94.62 91 GLN A C 1
ATOM 687 O O . G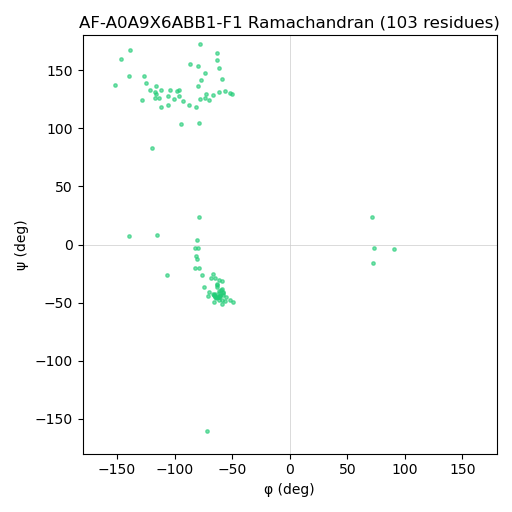LN A 1 91 ? 11.119 -0.979 -15.603 1.00 94.62 91 GLN A O 1
ATOM 692 N N . TRP A 1 92 ? 9.398 -0.362 -16.925 1.00 93.69 92 TRP A N 1
ATOM 693 C CA . TRP A 1 92 ? 8.566 -1.534 -16.674 1.00 93.69 92 TRP A CA 1
ATOM 694 C C . TRP A 1 92 ? 9.189 -2.814 -17.223 1.00 93.69 92 TRP A C 1
ATOM 696 O O . TRP A 1 92 ? 9.255 -3.790 -16.483 1.00 93.69 92 TRP A O 1
ATOM 706 N N . ASP A 1 93 ? 9.707 -2.800 -18.451 1.00 95.06 93 ASP A N 1
ATOM 707 C CA . ASP A 1 93 ? 10.352 -3.975 -19.052 1.00 95.06 93 ASP A CA 1
ATOM 708 C C . ASP A 1 93 ? 11.537 -4.446 -18.197 1.00 95.06 93 ASP A C 1
ATOM 710 O O . ASP A 1 93 ? 11.572 -5.585 -17.731 1.00 95.06 93 ASP A O 1
ATOM 714 N N . ARG A 1 94 ? 12.445 -3.521 -17.848 1.00 94.06 94 ARG A N 1
ATOM 715 C CA . ARG A 1 94 ? 13.581 -3.814 -16.954 1.00 94.06 94 ARG A CA 1
ATOM 716 C C . ARG A 1 94 ? 13.142 -4.319 -15.583 1.00 94.06 94 ARG A C 1
ATOM 718 O O . ARG A 1 94 ? 13.800 -5.173 -14.989 1.00 94.06 94 ARG A O 1
ATOM 725 N N . PHE A 1 95 ? 12.061 -3.756 -15.049 1.00 90.75 95 PHE A N 1
ATOM 726 C CA . PHE A 1 95 ? 11.521 -4.169 -13.765 1.00 90.75 95 PHE A CA 1
ATOM 727 C C . PHE A 1 95 ? 10.985 -5.606 -13.813 1.00 90.75 95 PHE A C 1
ATOM 729 O O . PHE A 1 95 ? 11.245 -6.385 -12.895 1.00 90.75 95 PHE A O 1
ATOM 736 N N . LEU A 1 96 ? 10.261 -5.961 -14.877 1.00 92.12 96 LEU A N 1
ATOM 737 C CA . LEU A 1 96 ? 9.700 -7.294 -15.072 1.00 92.12 96 LEU A CA 1
ATOM 738 C C . LEU A 1 96 ? 10.795 -8.343 -15.263 1.00 92.12 96 LEU A C 1
ATOM 740 O O . LEU A 1 96 ? 10.728 -9.378 -14.604 1.00 92.12 96 LEU A O 1
ATOM 744 N N . ASP A 1 97 ? 11.827 -8.057 -16.058 1.00 92.12 97 ASP A N 1
ATOM 745 C CA . ASP A 1 97 ? 12.975 -8.960 -16.232 1.00 92.12 97 ASP A CA 1
ATOM 746 C C . ASP A 1 97 ? 13.629 -9.290 -14.881 1.00 92.12 97 ASP A C 1
ATOM 748 O O . ASP A 1 97 ? 13.808 -10.454 -14.513 1.00 92.12 97 ASP A O 1
ATOM 752 N N . MET A 1 98 ? 13.894 -8.252 -14.083 1.00 89.69 98 MET A N 1
ATOM 753 C CA . MET A 1 98 ? 14.455 -8.385 -12.740 1.00 89.69 98 MET A CA 1
ATOM 754 C C . MET A 1 98 ? 13.519 -9.145 -11.782 1.00 89.69 98 MET A C 1
ATOM 756 O O . MET A 1 98 ? 13.978 -9.879 -10.902 1.00 89.69 98 MET A O 1
ATOM 760 N N . ALA A 1 99 ? 12.204 -8.949 -11.902 1.00 88.31 99 ALA A N 1
ATOM 761 C CA . ALA A 1 99 ? 11.224 -9.649 -11.081 1.00 88.31 99 ALA A CA 1
ATOM 762 C C . ALA A 1 99 ? 11.145 -11.141 -11.441 1.00 88.31 99 ALA A C 1
ATOM 764 O O . ALA A 1 99 ? 11.079 -11.970 -10.536 1.00 88.31 99 ALA A O 1
ATOM 765 N N . VAL A 1 100 ? 11.198 -11.487 -12.731 1.00 88.56 100 VAL A N 1
ATOM 766 C CA . VAL A 1 100 ? 11.184 -12.876 -13.218 1.00 88.56 100 VAL A CA 1
ATOM 767 C C . VAL A 1 100 ? 12.419 -13.635 -12.741 1.00 88.56 100 VAL A C 1
ATOM 769 O O . VAL A 1 100 ? 12.272 -14.732 -12.202 1.00 88.56 100 VAL A O 1
ATOM 772 N N . GLU A 1 101 ? 13.610 -13.041 -12.856 1.00 86.88 101 GLU A N 1
ATOM 773 C CA . GLU A 1 101 ? 14.855 -13.644 -12.359 1.00 86.88 101 GLU A CA 1
ATOM 774 C C . GLU A 1 101 ? 14.744 -13.991 -10.867 1.00 86.88 101 GLU A C 1
ATOM 776 O O . GLU A 1 101 ? 15.058 -15.102 -10.449 1.00 86.88 101 GLU A O 1
ATOM 781 N N . ARG A 1 102 ? 14.212 -13.069 -10.056 1.00 79.69 102 ARG A N 1
ATOM 782 C CA . ARG A 1 102 ? 14.091 -13.261 -8.604 1.00 79.69 102 ARG A CA 1
ATOM 783 C C . ARG A 1 102 ? 12.927 -14.143 -8.162 1.00 79.69 102 ARG A C 1
ATOM 785 O O . ARG A 1 102 ? 12.963 -14.615 -7.030 1.00 79.69 102 ARG A O 1
ATOM 792 N N . ALA A 1 103 ? 11.906 -14.330 -8.996 1.00 77.56 103 ALA A N 1
ATOM 793 C CA . ALA A 1 103 ? 10.763 -15.194 -8.700 1.00 77.56 103 ALA A CA 1
ATOM 794 C C . ALA A 1 103 ? 11.045 -16.680 -8.983 1.00 77.56 103 ALA A C 1
ATOM 796 O O . ALA A 1 103 ? 10.327 -17.537 -8.471 1.00 77.56 103 ALA A O 1
ATOM 797 N N . GLY A 1 104 ? 12.053 -16.981 -9.813 1.00 69.06 104 GLY A N 1
ATOM 798 C CA . GLY A 1 104 ? 12.489 -18.345 -10.134 1.00 69.06 104 GLY A CA 1
ATOM 799 C C . GLY A 1 104 ? 13.434 -18.987 -9.108 1.00 69.06 104 GLY A C 1
ATOM 800 O O . GLY A 1 104 ? 13.804 -20.148 -9.284 1.00 69.06 104 GLY A O 1
ATOM 801 N N . HIS A 1 105 ? 13.817 -18.248 -8.062 1.00 56.06 105 HIS A N 1
ATOM 802 C CA . HIS A 1 105 ? 14.639 -18.694 -6.932 1.00 56.06 105 HIS A CA 1
ATOM 803 C C . HIS A 1 105 ? 13.793 -18.888 -5.668 1.00 56.06 105 HIS A C 1
ATOM 805 O O . HIS A 1 105 ? 14.143 -19.791 -4.876 1.00 56.06 105 HIS A O 1
#